Protein AF-A0A7S3RP80-F1 (afdb_monomer_lite)

Sequence (128 aa):
NKRSPVNMLNAQDLLQDGVYQRLDEERVRFFESTRPEKVDIVRNVNDRLWTFEVRDSTKNFTKNDWVRVVAVVTDGSFWQFKGWPFETIVDMFNTVKGIYFEEVGSMAPKHVTEWAVNILPMAPYQLQ

pLDDT: mean 92.25, std 8.59, range [38.22, 97.88]

Structure (mmCIF, N/CA/C/O backbone):
data_AF-A0A7S3RP80-F1
#
_entry.id   AF-A0A7S3RP80-F1
#
loop_
_atom_site.group_PDB
_atom_site.id
_atom_site.type_symbol
_atom_site.label_atom_id
_atom_site.label_alt_id
_atom_site.label_comp_id
_atom_site.label_asym_id
_atom_site.label_entity_id
_atom_site.label_seq_id
_atom_site.pdbx_PDB_ins_code
_atom_site.Cartn_x
_atom_site.Cartn_y
_atom_site.Cartn_z
_atom_site.occupancy
_atom_site.B_iso_or_equiv
_atom_site.auth_seq_id
_atom_site.auth_comp_id
_atom_site.auth_asym_id
_atom_site.auth_atom_id
_atom_site.pdbx_PDB_model_num
ATOM 1 N N . ASN A 1 1 ? 3.435 8.710 -2.931 1.00 83.62 1 ASN A N 1
ATOM 2 C CA . ASN A 1 1 ? 4.888 9.003 -2.903 1.00 83.62 1 ASN A CA 1
ATOM 3 C C . ASN A 1 1 ? 5.516 8.485 -4.195 1.00 83.62 1 ASN A C 1
ATOM 5 O O . ASN A 1 1 ? 5.579 7.277 -4.372 1.00 83.62 1 ASN A O 1
ATOM 9 N N . LYS A 1 2 ? 5.976 9.371 -5.091 1.00 88.31 2 LYS A N 1
ATOM 10 C CA . LYS A 1 2 ? 6.552 8.983 -6.396 1.00 88.31 2 LYS A CA 1
ATOM 11 C C . LYS A 1 2 ? 7.922 8.298 -6.335 1.00 88.31 2 LYS A C 1
ATOM 13 O O . LYS A 1 2 ? 8.362 7.741 -7.329 1.00 88.31 2 LYS A O 1
ATOM 18 N N . ARG A 1 3 ? 8.612 8.390 -5.192 1.00 87.69 3 ARG A N 1
ATOM 19 C CA . ARG A 1 3 ? 9.916 7.750 -4.955 1.00 87.69 3 ARG A CA 1
ATOM 20 C C . ARG A 1 3 ? 9.793 6.395 -4.257 1.00 87.69 3 ARG A C 1
ATOM 22 O O . ARG A 1 3 ? 10.806 5.741 -4.061 1.00 87.69 3 ARG A O 1
ATOM 29 N N . SER A 1 4 ? 8.582 5.992 -3.867 1.00 89.88 4 SER A N 1
ATOM 30 C CA . SER A 1 4 ? 8.348 4.643 -3.351 1.00 89.88 4 SER A CA 1
ATOM 31 C C . SER A 1 4 ? 8.630 3.618 -4.459 1.00 89.88 4 SER A C 1
ATOM 33 O O . SER A 1 4 ? 8.163 3.852 -5.583 1.00 89.88 4 SER A O 1
ATOM 35 N N . PRO A 1 5 ? 9.324 2.497 -4.166 1.00 90.25 5 PRO A N 1
ATOM 36 C CA . PRO A 1 5 ? 9.605 1.441 -5.146 1.00 90.25 5 PRO A CA 1
ATOM 37 C C . PRO A 1 5 ? 8.331 0.918 -5.812 1.00 90.25 5 PRO A C 1
ATOM 39 O O . PRO A 1 5 ? 8.294 0.679 -7.017 1.00 90.25 5 PRO A O 1
ATOM 42 N N . VAL A 1 6 ? 7.258 0.816 -5.024 1.00 93.25 6 VAL A N 1
ATOM 43 C CA . VAL A 1 6 ? 5.918 0.465 -5.493 1.00 93.25 6 VAL A CA 1
ATOM 44 C C . VAL A 1 6 ? 4.993 1.662 -5.326 1.00 93.25 6 VAL A C 1
ATOM 46 O O . VAL A 1 6 ? 4.897 2.244 -4.241 1.00 93.25 6 VAL A O 1
ATOM 49 N N . ASN A 1 7 ? 4.323 2.048 -6.408 1.00 95.06 7 ASN A N 1
ATOM 50 C CA . ASN A 1 7 ? 3.352 3.136 -6.442 1.00 95.06 7 ASN A CA 1
ATOM 51 C C . ASN A 1 7 ? 2.337 2.921 -7.580 1.00 95.06 7 ASN A C 1
ATOM 53 O O . ASN A 1 7 ? 2.373 1.915 -8.280 1.00 95.06 7 ASN A O 1
ATOM 57 N N . MET A 1 8 ? 1.424 3.870 -7.785 1.00 96.56 8 MET A N 1
ATOM 58 C CA . MET A 1 8 ? 0.331 3.726 -8.755 1.00 96.56 8 MET A CA 1
ATOM 59 C C . MET A 1 8 ? 0.773 3.545 -10.218 1.00 96.56 8 MET A C 1
ATOM 61 O O . MET A 1 8 ? -0.042 3.105 -11.019 1.00 96.56 8 MET A O 1
ATOM 65 N N . LEU A 1 9 ? 2.029 3.840 -10.581 1.00 95.75 9 LEU A N 1
ATOM 66 C CA . LEU A 1 9 ? 2.542 3.602 -11.938 1.00 95.75 9 LEU A CA 1
ATOM 67 C C . LEU A 1 9 ? 2.926 2.142 -12.209 1.00 95.75 9 LEU A C 1
ATOM 69 O O . LEU A 1 9 ? 2.973 1.759 -13.369 1.00 95.75 9 LEU A O 1
ATOM 73 N N . ASN A 1 10 ? 3.232 1.348 -11.177 1.00 94.56 10 ASN A N 1
ATOM 74 C CA . ASN A 1 10 ? 3.654 -0.054 -11.328 1.00 94.56 10 ASN A CA 1
ATOM 75 C C . ASN A 1 10 ? 2.874 -1.040 -10.442 1.00 94.56 10 ASN A C 1
ATOM 77 O O . ASN A 1 10 ? 3.123 -2.243 -10.492 1.00 94.56 10 ASN A O 1
ATOM 81 N N . ALA A 1 11 ? 1.928 -0.557 -9.630 1.00 95.50 11 ALA A N 1
ATOM 82 C CA . ALA A 1 11 ? 1.134 -1.399 -8.741 1.00 95.50 11 ALA A CA 1
ATOM 83 C C . ALA A 1 11 ? 0.302 -2.437 -9.502 1.00 95.50 11 ALA A C 1
ATOM 85 O O . ALA A 1 11 ? 0.131 -3.544 -9.001 1.00 95.50 11 ALA A O 1
ATOM 86 N N . GLN A 1 12 ? -0.202 -2.101 -10.694 1.00 95.56 12 GLN A N 1
ATOM 87 C CA . GLN A 1 12 ? -0.964 -3.046 -11.507 1.00 95.56 12 GLN A CA 1
ATOM 88 C C . GLN A 1 12 ? -0.083 -4.216 -11.950 1.00 95.56 12 GLN A C 1
ATOM 90 O O . GLN A 1 12 ? -0.354 -5.340 -11.545 1.00 95.56 12 GLN A O 1
ATOM 95 N N . ASP A 1 13 ? 1.000 -3.942 -12.679 1.00 94.00 13 ASP A N 1
ATOM 96 C CA . ASP A 1 13 ? 1.937 -4.957 -13.183 1.00 94.00 13 ASP A CA 1
ATOM 97 C C . ASP A 1 13 ? 2.460 -5.855 -12.051 1.00 94.00 13 ASP A C 1
ATOM 99 O O . ASP A 1 13 ? 2.504 -7.083 -12.161 1.00 94.00 13 ASP A O 1
ATOM 103 N N . LEU A 1 14 ? 2.789 -5.253 -10.904 1.00 94.25 14 LEU A N 1
ATOM 104 C CA . LEU A 1 14 ? 3.273 -6.002 -9.753 1.00 94.25 14 LEU A CA 1
ATOM 105 C C . LEU A 1 14 ? 2.187 -6.893 -9.143 1.00 94.25 14 LEU A C 1
ATOM 107 O O . LEU A 1 14 ? 2.417 -8.075 -8.894 1.00 94.25 14 LEU A O 1
ATOM 111 N N . LEU A 1 15 ? 1.019 -6.334 -8.832 1.00 94.44 15 LEU A N 1
ATOM 112 C CA . LEU A 1 15 ? 0.017 -7.038 -8.032 1.00 94.44 15 LEU A CA 1
ATOM 113 C C . LEU A 1 15 ? -0.882 -7.948 -8.874 1.00 94.44 15 LEU A C 1
ATOM 115 O O . LEU A 1 15 ? -1.391 -8.939 -8.351 1.00 94.44 15 LEU A O 1
ATOM 119 N N . GLN A 1 16 ? -1.077 -7.649 -10.156 1.00 95.25 16 GLN A N 1
ATOM 120 C CA . GLN A 1 16 ? -1.824 -8.482 -11.095 1.00 95.25 16 GLN A CA 1
ATOM 121 C C . GLN A 1 16 ? -0.926 -9.572 -11.683 1.00 95.25 16 GLN A C 1
ATOM 123 O O . GLN A 1 16 ? -1.244 -10.755 -11.540 1.00 95.25 16 GLN A O 1
ATOM 128 N N . ASP A 1 17 ? 0.202 -9.173 -12.273 1.00 92.25 17 ASP A N 1
ATOM 129 C CA . ASP A 1 17 ? 1.030 -10.050 -13.109 1.00 92.25 17 ASP A CA 1
ATOM 130 C C . ASP A 1 17 ? 2.262 -10.591 -12.375 1.00 92.25 17 ASP A C 1
ATOM 132 O O . ASP A 1 17 ? 2.939 -11.492 -12.866 1.00 92.25 17 ASP A O 1
ATOM 136 N N . GLY A 1 18 ? 2.555 -10.083 -11.173 1.00 90.88 18 GLY A N 1
ATOM 137 C CA . GLY A 1 18 ? 3.757 -10.467 -10.430 1.00 90.88 18 GLY A CA 1
ATOM 138 C C . GLY A 1 18 ? 5.038 -9.886 -11.029 1.00 90.88 18 GLY A C 1
ATOM 139 O O . GLY A 1 18 ? 6.127 -10.366 -10.717 1.00 90.88 18 GLY A O 1
ATOM 140 N N . VAL A 1 19 ? 4.927 -8.872 -11.891 1.00 90.44 19 VAL A N 1
ATOM 141 C CA . VAL A 1 19 ? 6.055 -8.294 -12.619 1.00 90.44 19 VAL A CA 1
ATOM 142 C C . VAL A 1 19 ? 6.457 -6.979 -11.970 1.00 90.44 19 VAL A C 1
ATOM 144 O O . VAL A 1 19 ? 5.745 -5.981 -12.040 1.00 90.44 19 VAL A O 1
ATOM 147 N N . TYR A 1 20 ? 7.640 -6.958 -11.359 1.00 90.06 20 TYR A N 1
ATOM 148 C CA . TYR A 1 20 ? 8.232 -5.715 -10.884 1.00 90.06 20 TYR A CA 1
ATOM 149 C C . TYR A 1 20 ? 9.148 -5.097 -11.934 1.00 90.06 20 TYR A C 1
ATOM 151 O O . TYR A 1 20 ? 10.156 -5.691 -12.332 1.00 90.06 20 TYR A O 1
ATOM 159 N N . GLN A 1 21 ? 8.840 -3.856 -12.303 1.00 86.06 21 GLN A N 1
ATOM 160 C CA . GLN A 1 21 ? 9.733 -2.996 -13.064 1.00 86.06 21 GLN A CA 1
ATOM 161 C C . GLN A 1 21 ? 10.036 -1.737 -12.263 1.00 86.06 21 GLN A C 1
ATOM 163 O O . GLN A 1 21 ? 9.137 -1.034 -11.784 1.00 86.06 21 GLN A O 1
ATOM 168 N N . ARG A 1 22 ? 11.331 -1.444 -12.133 1.00 86.31 22 ARG A N 1
ATOM 169 C CA . ARG A 1 22 ? 11.777 -0.177 -11.568 1.00 86.31 22 ARG A CA 1
ATOM 170 C C . ARG A 1 22 ? 11.386 0.945 -12.525 1.00 86.31 22 ARG A C 1
ATOM 172 O O . ARG A 1 22 ? 11.646 0.860 -13.722 1.00 86.31 22 ARG A O 1
ATOM 179 N N . LEU A 1 23 ? 10.780 1.992 -11.981 1.00 88.88 23 LEU A N 1
ATOM 180 C CA . LEU A 1 23 ? 10.409 3.166 -12.759 1.00 88.88 23 LEU A CA 1
ATOM 181 C C . LEU A 1 23 ? 11.666 3.956 -13.130 1.00 88.88 23 LEU A C 1
ATOM 183 O O . LEU A 1 23 ? 12.488 4.265 -12.266 1.00 88.88 23 LEU A O 1
ATOM 187 N N . ASP A 1 24 ? 11.801 4.284 -14.410 1.00 90.56 24 ASP A N 1
ATOM 188 C CA . ASP A 1 24 ? 12.813 5.218 -14.892 1.00 90.56 24 ASP A CA 1
ATOM 189 C C . ASP A 1 24 ? 12.508 6.667 -14.458 1.00 90.56 24 ASP A C 1
ATOM 191 O O . ASP A 1 24 ? 11.420 7.004 -13.973 1.00 90.56 24 ASP A O 1
ATOM 195 N N . GLU A 1 25 ? 13.498 7.548 -14.612 1.00 91.50 25 GLU A N 1
ATOM 196 C CA . GLU A 1 25 ? 13.392 8.948 -14.190 1.00 91.50 25 GLU A CA 1
ATOM 197 C C . GLU A 1 25 ? 12.298 9.724 -14.935 1.00 91.50 25 GLU A C 1
ATOM 199 O O . GLU A 1 25 ? 11.726 10.667 -14.380 1.00 91.50 25 GLU A O 1
ATOM 204 N N . GLU A 1 26 ? 11.996 9.348 -16.179 1.00 92.94 26 GLU A N 1
ATOM 205 C CA . GLU A 1 26 ? 10.978 10.006 -16.994 1.00 92.94 26 GLU A CA 1
ATOM 206 C C . GLU A 1 26 ? 9.577 9.701 -16.459 1.00 92.94 26 GLU A C 1
ATOM 208 O O . GLU A 1 26 ? 8.807 10.622 -16.172 1.00 92.94 26 GLU A O 1
ATOM 213 N N . ARG A 1 27 ? 9.270 8.428 -16.200 1.00 90.31 27 ARG A N 1
ATOM 214 C CA . ARG A 1 27 ? 8.004 8.011 -15.582 1.00 90.31 27 ARG A CA 1
ATOM 215 C C . ARG A 1 27 ? 7.806 8.650 -14.211 1.00 90.31 27 ARG A C 1
ATOM 217 O O . ARG A 1 27 ? 6.732 9.176 -13.920 1.00 90.31 27 ARG A O 1
ATOM 224 N N . VAL A 1 28 ? 8.852 8.696 -13.382 1.00 92.81 28 VAL A N 1
ATOM 225 C CA . VAL A 1 28 ? 8.790 9.365 -12.069 1.00 92.81 28 VAL A CA 1
ATOM 226 C C . VAL A 1 28 ? 8.559 10.876 -12.212 1.00 92.81 28 VAL A C 1
ATOM 228 O O . VAL A 1 28 ? 7.852 11.476 -11.393 1.00 92.81 28 VAL A O 1
ATOM 231 N N . ARG A 1 29 ? 9.123 11.523 -13.242 1.00 94.38 29 ARG A N 1
ATOM 232 C CA . ARG A 1 29 ? 8.918 12.957 -13.515 1.00 94.38 29 ARG A CA 1
ATOM 233 C C . ARG A 1 29 ? 7.449 13.274 -13.787 1.00 94.38 29 ARG A C 1
ATOM 235 O O . ARG A 1 29 ? 6.948 14.254 -13.239 1.00 94.38 29 ARG A O 1
ATOM 242 N N . PHE A 1 30 ? 6.769 12.430 -14.558 1.00 93.75 30 PHE A N 1
ATOM 243 C CA . PHE A 1 30 ? 5.362 12.601 -14.934 1.00 93.75 30 PHE A CA 1
ATOM 244 C C . PHE A 1 30 ? 4.369 11.906 -13.990 1.00 93.75 30 PHE A C 1
ATOM 246 O O . PHE A 1 30 ? 3.188 11.798 -14.319 1.00 93.75 30 PHE A O 1
ATOM 253 N N . PHE A 1 31 ? 4.810 11.465 -12.807 1.00 94.62 31 PHE A N 1
ATOM 254 C CA . PHE A 1 31 ? 3.984 10.712 -11.857 1.00 94.62 31 PHE A CA 1
ATOM 255 C C . PHE A 1 31 ? 2.625 11.364 -11.571 1.00 94.62 31 PHE A C 1
ATOM 257 O O . PHE A 1 31 ? 1.601 10.710 -11.712 1.00 94.62 31 PHE A O 1
ATOM 264 N N . GLU A 1 32 ? 2.578 12.655 -11.227 1.00 94.12 32 GLU A N 1
ATOM 265 C CA . GLU A 1 32 ? 1.307 13.303 -10.857 1.00 94.12 32 GLU A CA 1
ATOM 266 C C . GLU A 1 32 ? 0.313 13.418 -12.018 1.00 94.12 32 GLU A C 1
ATOM 268 O O . GLU A 1 32 ? -0.891 13.435 -11.781 1.00 94.12 32 GLU A O 1
ATOM 273 N N . SER A 1 33 ? 0.798 13.490 -13.261 1.00 94.69 33 SER A N 1
ATOM 274 C CA . SER A 1 33 ? -0.051 13.614 -14.451 1.00 94.69 33 SER A CA 1
ATOM 275 C C . SER A 1 33 ? -0.432 12.273 -15.075 1.00 94.69 33 SER A C 1
ATOM 277 O O . SER A 1 33 ? -1.376 12.225 -15.855 1.00 94.69 33 SER A O 1
ATOM 279 N N . THR A 1 34 ? 0.314 11.204 -14.785 1.00 93.56 34 THR A N 1
ATOM 280 C CA . THR A 1 34 ? 0.145 9.893 -15.441 1.00 93.56 34 THR A CA 1
ATOM 281 C C . THR A 1 34 ? -0.330 8.797 -14.502 1.00 93.56 34 THR A C 1
ATOM 283 O O . THR A 1 34 ? -0.838 7.783 -14.977 1.00 93.56 34 THR A O 1
ATOM 286 N N . ARG A 1 35 ? -0.201 8.974 -13.181 1.00 95.00 35 ARG A N 1
ATOM 287 C CA . ARG A 1 35 ? -0.655 7.956 -12.240 1.00 95.00 35 ARG A CA 1
ATOM 288 C C . ARG A 1 35 ? -2.180 7.798 -12.299 1.00 95.00 35 ARG A C 1
ATOM 290 O O . ARG A 1 35 ? -2.900 8.801 -12.272 1.00 95.00 35 ARG A O 1
ATOM 297 N N . PRO A 1 36 ? -2.692 6.563 -12.295 1.00 95.12 36 PRO A N 1
ATOM 298 C CA . PRO A 1 36 ? -4.106 6.337 -12.056 1.00 95.12 36 PRO A CA 1
ATOM 299 C C . PRO A 1 36 ? -4.469 6.735 -10.617 1.00 95.12 36 PRO A C 1
ATOM 301 O O . PRO A 1 36 ? -3.688 6.542 -9.686 1.00 95.12 36 PRO A O 1
ATOM 304 N N . GLU A 1 37 ? -5.671 7.277 -10.416 1.00 93.12 37 GLU A N 1
ATOM 305 C CA . GLU A 1 37 ? -6.225 7.510 -9.069 1.00 93.12 37 GLU A CA 1
ATOM 306 C C . GLU A 1 37 ? -6.580 6.187 -8.373 1.00 93.12 37 GLU A C 1
ATOM 308 O O . GLU A 1 37 ? -6.528 6.064 -7.148 1.00 93.12 37 GLU A O 1
ATOM 313 N N . LYS A 1 38 ? -6.940 5.187 -9.180 1.00 95.62 38 LYS A N 1
ATOM 314 C CA . LYS A 1 38 ? -7.412 3.882 -8.748 1.00 95.62 38 LYS A CA 1
ATOM 315 C C . LYS A 1 38 ? -6.956 2.818 -9.746 1.00 95.62 38 LYS A C 1
ATOM 317 O O . LYS A 1 38 ? -7.087 3.018 -10.951 1.00 95.62 38 LYS A O 1
ATOM 322 N N . VAL A 1 39 ? -6.485 1.684 -9.239 1.00 97.00 39 VAL A N 1
ATOM 323 C CA . VAL A 1 39 ? -6.211 0.468 -10.019 1.00 97.00 39 VAL A CA 1
ATOM 324 C C . VAL A 1 39 ? -7.066 -0.663 -9.458 1.00 97.00 39 VAL A C 1
ATOM 326 O O . VAL A 1 39 ? -7.104 -0.848 -8.246 1.00 97.00 39 VAL A O 1
ATOM 329 N N . ASP A 1 40 ? -7.734 -1.420 -10.324 1.00 97.69 40 ASP A N 1
ATOM 330 C CA . ASP A 1 40 ? -8.406 -2.665 -9.948 1.00 97.69 40 ASP A CA 1
ATOM 331 C C . ASP A 1 40 ? -7.544 -3.856 -10.381 1.00 97.69 40 ASP A C 1
ATOM 333 O O . ASP A 1 40 ? -7.120 -3.930 -11.534 1.00 97.69 40 ASP A O 1
ATOM 337 N N . ILE A 1 41 ? -7.303 -4.792 -9.463 1.00 97.44 41 ILE A N 1
ATOM 338 C CA . ILE A 1 41 ? -6.626 -6.066 -9.740 1.00 97.44 41 ILE A CA 1
ATOM 339 C C . ILE A 1 41 ? -7.559 -7.228 -9.410 1.00 97.44 41 ILE A C 1
ATOM 341 O O . ILE A 1 41 ? -8.332 -7.161 -8.456 1.00 97.44 41 ILE A O 1
ATOM 345 N N . VAL A 1 42 ? -7.470 -8.318 -10.162 1.00 97.56 42 VAL A N 1
ATOM 346 C CA . VAL A 1 42 ? -8.253 -9.537 -9.957 1.00 97.56 42 VAL A CA 1
ATOM 347 C C . VAL A 1 42 ? -7.323 -10.681 -9.582 1.00 97.56 42 VAL A C 1
ATOM 349 O O . VAL A 1 42 ? -6.415 -11.040 -10.332 1.00 97.56 42 VAL A O 1
ATOM 352 N N . ARG A 1 43 ? -7.559 -11.292 -8.419 1.00 95.69 43 ARG A N 1
ATOM 353 C CA . ARG A 1 43 ? -6.770 -12.427 -7.924 1.00 95.69 43 ARG A CA 1
ATOM 354 C C . ARG A 1 43 ? -7.675 -13.584 -7.539 1.00 95.69 43 ARG A C 1
ATOM 356 O O . ARG A 1 43 ? -8.733 -13.385 -6.946 1.00 95.69 43 ARG A O 1
ATOM 363 N N . ASN A 1 44 ? -7.231 -14.799 -7.850 1.00 95.31 44 ASN A N 1
ATOM 364 C CA . ASN A 1 44 ? -7.822 -16.005 -7.288 1.00 95.31 44 ASN A CA 1
ATOM 365 C C . ASN A 1 44 ? -7.294 -16.194 -5.857 1.00 95.31 44 ASN A C 1
ATOM 367 O O . ASN A 1 44 ? -6.083 -16.283 -5.650 1.00 95.31 44 ASN A O 1
ATOM 371 N N . VAL A 1 45 ? -8.203 -16.221 -4.885 1.00 93.56 45 VAL A N 1
ATOM 372 C CA . VAL A 1 45 ? -7.923 -16.499 -3.476 1.00 93.56 45 VAL A CA 1
ATOM 373 C C . VAL A 1 45 ? -8.907 -17.567 -3.013 1.00 93.56 45 VAL A C 1
ATOM 375 O O . VAL A 1 45 ? -10.113 -17.316 -2.983 1.00 93.56 45 VAL A O 1
ATOM 378 N N . ASN A 1 46 ? -8.389 -18.739 -2.636 1.00 94.44 46 ASN A N 1
ATOM 379 C CA . ASN A 1 46 ? -9.179 -19.900 -2.207 1.00 94.44 46 ASN A CA 1
ATOM 380 C C . ASN A 1 46 ? -10.281 -20.269 -3.219 1.00 94.44 46 ASN A C 1
ATOM 382 O O . ASN A 1 46 ? -11.459 -20.320 -2.871 1.00 94.44 46 ASN A O 1
ATOM 386 N N . ASP A 1 47 ? -9.888 -20.445 -4.483 1.00 94.94 47 ASP A N 1
ATOM 387 C CA . ASP A 1 47 ? -10.760 -20.813 -5.609 1.00 94.94 47 ASP A CA 1
ATOM 388 C C . ASP A 1 47 ? -11.890 -19.816 -5.911 1.00 94.94 47 ASP A C 1
ATOM 390 O O . ASP A 1 47 ? -12.858 -20.126 -6.608 1.00 94.94 47 ASP A O 1
ATOM 394 N N . ARG A 1 48 ? -11.756 -18.576 -5.430 1.00 97.06 48 ARG A N 1
ATOM 395 C CA . ARG A 1 48 ? -12.675 -17.475 -5.714 1.00 97.06 48 ARG A CA 1
ATOM 396 C C . ARG A 1 48 ? -11.923 -16.293 -6.305 1.00 97.06 48 ARG A C 1
ATOM 398 O O . ARG A 1 48 ? -10.897 -15.869 -5.781 1.00 97.06 48 ARG A O 1
ATOM 405 N N . LEU A 1 49 ? -12.471 -15.720 -7.374 1.00 97.25 49 LEU A N 1
ATOM 406 C CA . LEU A 1 49 ? -11.979 -14.460 -7.924 1.00 97.25 49 LEU A CA 1
ATOM 407 C C . LEU A 1 49 ? -12.419 -13.293 -7.037 1.00 97.25 49 LEU A C 1
ATOM 409 O O . LEU A 1 49 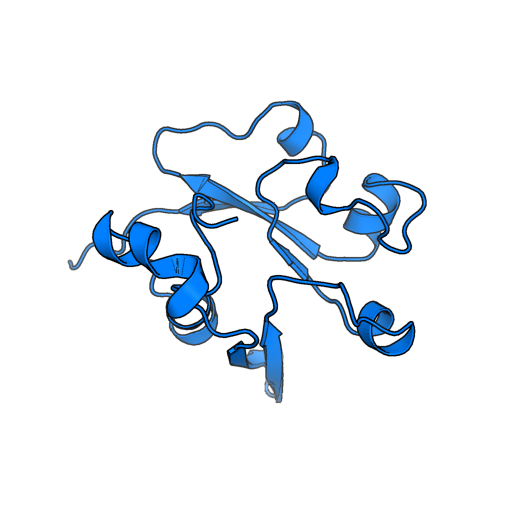? -13.608 -13.116 -6.760 1.00 97.25 49 LEU A O 1
ATOM 413 N N . TRP A 1 50 ? -11.443 -12.498 -6.617 1.00 96.88 50 TRP A N 1
ATOM 414 C CA . TRP A 1 50 ? -11.628 -11.266 -5.866 1.00 96.88 50 TRP A CA 1
ATOM 415 C C . TRP A 1 50 ? -11.052 -10.099 -6.650 1.00 96.88 50 TRP A C 1
ATOM 417 O O . TRP A 1 50 ? -9.935 -10.190 -7.159 1.00 96.88 50 TRP A O 1
ATOM 427 N N . THR A 1 51 ? -11.800 -9.000 -6.696 1.00 97.62 51 THR A N 1
ATOM 428 C CA . THR A 1 51 ? -11.299 -7.719 -7.191 1.00 97.62 51 THR A CA 1
ATOM 429 C C . THR A 1 51 ? -10.825 -6.888 -6.009 1.00 97.62 51 THR A C 1
ATOM 431 O O . THR A 1 51 ? -11.603 -6.619 -5.091 1.00 97.62 51 THR A O 1
ATOM 434 N N . PHE A 1 52 ? -9.562 -6.480 -6.034 1.00 97.50 52 PHE A N 1
ATOM 435 C CA . PHE A 1 52 ? -8.977 -5.572 -5.059 1.00 97.50 52 PHE A CA 1
ATOM 436 C C . PHE A 1 52 ? -8.778 -4.204 -5.694 1.00 97.50 52 PHE A C 1
ATOM 438 O O . PHE A 1 52 ? -8.237 -4.084 -6.791 1.00 97.50 52 PHE A O 1
ATOM 445 N N . GLU A 1 53 ? -9.200 -3.180 -4.966 1.00 97.62 53 GLU A N 1
ATOM 446 C CA . GLU A 1 53 ? -9.031 -1.788 -5.347 1.00 97.62 53 GLU A CA 1
ATOM 447 C C . GLU A 1 53 ? -7.772 -1.231 -4.676 1.00 97.62 53 GLU A C 1
ATOM 449 O O . GLU A 1 53 ? -7.635 -1.275 -3.452 1.00 97.62 53 GLU A O 1
ATOM 454 N N . VAL A 1 54 ? -6.857 -0.693 -5.476 1.00 97.50 54 VAL A N 1
ATOM 455 C CA . VAL A 1 54 ? -5.605 -0.080 -5.030 1.00 97.50 54 VAL A CA 1
ATOM 456 C C . VAL A 1 54 ? -5.706 1.430 -5.211 1.00 97.50 54 VAL A C 1
ATOM 458 O O . VAL A 1 54 ? -6.078 1.915 -6.282 1.00 97.50 54 VAL A O 1
ATOM 461 N N . ARG A 1 55 ? -5.365 2.178 -4.159 1.00 96.62 55 ARG A N 1
ATOM 462 C CA . ARG A 1 55 ? -5.335 3.647 -4.132 1.00 96.62 55 ARG A CA 1
ATOM 463 C C . ARG A 1 55 ? -4.101 4.138 -3.389 1.00 96.62 55 ARG A C 1
ATOM 465 O O . ARG A 1 55 ? -3.624 3.469 -2.476 1.00 96.62 55 ARG A O 1
ATOM 472 N N . ASP A 1 56 ? -3.641 5.341 -3.719 1.00 95.19 56 ASP A N 1
ATOM 473 C CA . ASP A 1 56 ? -2.550 6.026 -3.014 1.00 95.19 56 ASP A CA 1
ATOM 474 C C . ASP A 1 56 ? -3.015 7.175 -2.104 1.00 95.19 56 ASP A C 1
ATOM 476 O O . ASP A 1 56 ? -2.192 7.816 -1.446 1.00 95.19 56 ASP A O 1
ATOM 480 N N . SER A 1 57 ? -4.327 7.424 -2.035 1.00 93.75 57 SER A N 1
ATOM 481 C CA . SER A 1 57 ? -4.926 8.454 -1.188 1.00 93.75 57 SER A CA 1
ATOM 482 C C . SER A 1 57 ? -6.172 7.957 -0.462 1.00 93.75 57 SER A C 1
ATOM 484 O O . SER A 1 57 ? -7.056 7.337 -1.053 1.00 93.75 57 SER A O 1
ATOM 486 N N . THR A 1 58 ? -6.271 8.312 0.820 1.00 94.88 58 THR A N 1
ATOM 487 C CA . THR A 1 58 ? -7.413 8.009 1.696 1.00 94.88 58 THR A CA 1
ATOM 488 C C . THR A 1 58 ? -8.318 9.223 1.935 1.00 94.88 58 THR A C 1
ATOM 490 O O . THR A 1 58 ? -9.239 9.160 2.745 1.00 94.88 58 THR A O 1
ATOM 493 N N . LYS A 1 59 ? -8.098 10.337 1.215 1.00 92.38 59 LYS A N 1
ATOM 494 C CA . LYS A 1 59 ? -8.771 11.635 1.437 1.00 92.38 59 LYS A CA 1
ATOM 495 C C . LYS A 1 59 ? -10.304 11.553 1.467 1.00 92.38 59 LYS A C 1
ATOM 497 O O . LYS A 1 59 ? -10.932 12.314 2.194 1.00 92.38 59 LYS A O 1
ATOM 502 N N . ASN A 1 60 ? -10.887 10.638 0.693 1.00 92.81 60 ASN A N 1
ATOM 503 C CA . ASN A 1 60 ? -12.337 10.479 0.549 1.00 92.81 60 ASN A CA 1
ATOM 504 C C . ASN A 1 60 ? -12.867 9.182 1.185 1.00 92.81 60 ASN A C 1
ATOM 506 O O . ASN A 1 60 ? -13.977 8.764 0.868 1.00 92.81 60 ASN A O 1
ATOM 510 N N . PHE A 1 61 ? -12.082 8.513 2.037 1.00 96.19 61 PHE A N 1
ATOM 511 C CA . PHE A 1 61 ? -12.509 7.252 2.640 1.00 96.19 61 PHE A CA 1
ATOM 512 C C . PHE A 1 61 ? -13.596 7.490 3.683 1.00 96.19 61 PHE A C 1
ATOM 514 O O . PHE A 1 61 ? -13.421 8.237 4.647 1.00 96.19 61 PHE A O 1
ATOM 521 N N . THR A 1 62 ? -14.710 6.789 3.516 1.00 96.56 62 THR A N 1
ATOM 522 C CA . THR A 1 62 ? -15.749 6.657 4.533 1.00 96.56 62 THR A CA 1
ATOM 523 C C . THR A 1 62 ? -15.377 5.566 5.539 1.00 96.56 62 THR A C 1
ATOM 525 O O . THR A 1 62 ? -14.461 4.772 5.320 1.00 96.56 62 THR A O 1
ATOM 528 N N . LYS A 1 63 ? -16.135 5.455 6.639 1.00 95.56 63 LYS A N 1
ATOM 529 C CA . LYS A 1 63 ? -15.987 4.328 7.579 1.00 95.56 63 LYS A CA 1
ATOM 530 C C . LYS A 1 63 ? -16.107 2.966 6.881 1.00 95.56 63 LYS A C 1
ATOM 532 O O . LYS A 1 63 ? -15.356 2.055 7.209 1.00 95.56 63 LYS A O 1
ATOM 537 N N . ASN A 1 64 ? -17.005 2.841 5.904 1.00 96.19 64 ASN A N 1
ATOM 538 C CA . ASN A 1 64 ? -17.202 1.592 5.165 1.00 96.19 64 ASN A CA 1
ATOM 539 C C . ASN A 1 64 ? -16.019 1.264 4.249 1.00 96.19 64 ASN A C 1
ATOM 541 O O . ASN A 1 64 ? -15.748 0.092 4.009 1.00 96.19 64 ASN A O 1
ATOM 545 N N . ASP A 1 65 ? -15.307 2.272 3.746 1.00 96.62 65 ASP A N 1
ATOM 546 C CA . ASP A 1 65 ? -14.094 2.045 2.959 1.00 96.62 65 ASP A CA 1
ATOM 547 C C . ASP A 1 65 ? -12.977 1.503 3.842 1.00 96.62 65 ASP A C 1
ATOM 549 O O . ASP A 1 65 ? -12.362 0.500 3.493 1.00 96.62 65 ASP A O 1
ATOM 553 N N . TRP A 1 66 ? -12.798 2.083 5.032 1.00 96.75 66 TRP A N 1
ATOM 554 C CA . TRP A 1 66 ? -11.811 1.620 6.007 1.00 96.75 66 TRP A CA 1
ATOM 555 C C . TRP A 1 66 ? -12.023 0.171 6.455 1.00 96.75 66 TRP A C 1
ATOM 557 O O . TRP A 1 66 ? -11.052 -0.572 6.553 1.00 96.75 66 TRP A O 1
ATOM 567 N N . VAL A 1 67 ? -13.274 -0.263 6.645 1.00 96.25 67 VAL A N 1
ATOM 568 C CA . VAL A 1 67 ? -13.601 -1.664 6.992 1.00 96.25 67 VAL A CA 1
ATOM 569 C C . VAL A 1 67 ? -13.182 -2.654 5.894 1.00 96.25 67 VAL A C 1
ATOM 571 O O . VAL A 1 67 ? -12.957 -3.827 6.178 1.00 96.25 67 VAL A O 1
ATOM 574 N N . ARG A 1 68 ? -13.062 -2.204 4.639 1.00 96.69 68 ARG A N 1
ATOM 575 C CA . ARG A 1 68 ? -12.667 -3.045 3.497 1.00 96.69 68 ARG A CA 1
ATOM 576 C C . ARG A 1 68 ? -11.162 -3.033 3.223 1.00 96.69 68 ARG A C 1
ATOM 578 O O . ARG A 1 68 ? -10.718 -3.734 2.315 1.00 96.69 68 ARG A O 1
ATOM 585 N N . VAL A 1 69 ? -10.374 -2.247 3.959 1.00 97.50 69 VAL A N 1
ATOM 586 C CA . VAL A 1 69 ? -8.921 -2.190 3.765 1.00 97.50 69 VAL A CA 1
ATOM 587 C C . VAL A 1 69 ? -8.289 -3.464 4.312 1.00 97.50 69 VAL A C 1
ATOM 589 O O . VAL A 1 69 ? -8.345 -3.737 5.506 1.00 97.50 69 VAL A O 1
ATOM 592 N N . VAL A 1 70 ? -7.655 -4.233 3.429 1.00 96.81 70 VAL A N 1
ATOM 593 C CA . VAL A 1 70 ? -7.027 -5.519 3.783 1.00 96.81 70 VAL A CA 1
ATOM 594 C C . VAL A 1 70 ? -5.505 -5.447 3.874 1.00 96.81 70 VAL A C 1
ATOM 596 O O . VAL A 1 70 ? -4.895 -6.248 4.580 1.00 96.81 70 VAL A O 1
ATOM 599 N N . ALA A 1 71 ? -4.882 -4.486 3.189 1.00 97.44 71 ALA A N 1
ATOM 600 C CA . ALA A 1 71 ? -3.438 -4.315 3.182 1.00 97.44 71 ALA A CA 1
ATOM 601 C C . ALA A 1 71 ? -3.029 -2.848 3.007 1.00 97.44 71 ALA A C 1
ATOM 603 O O . ALA A 1 71 ? -3.748 -2.059 2.394 1.00 97.44 71 ALA A O 1
ATOM 604 N N . VAL A 1 72 ? -1.846 -2.509 3.516 1.00 97.25 72 VAL A N 1
ATOM 605 C CA . VAL A 1 72 ? -1.191 -1.207 3.360 1.00 97.25 72 VAL A CA 1
ATOM 606 C C . VAL A 1 72 ? 0.244 -1.441 2.914 1.00 97.25 72 VAL A C 1
ATOM 608 O O . VAL A 1 72 ? 1.029 -2.066 3.627 1.00 97.25 72 VAL A O 1
ATOM 611 N N . VAL A 1 73 ? 0.596 -0.890 1.753 1.00 96.62 73 VAL A N 1
ATOM 612 C CA . VAL A 1 73 ? 1.992 -0.762 1.327 1.00 96.62 73 VAL A CA 1
ATOM 613 C C . VAL A 1 73 ? 2.551 0.527 1.926 1.00 96.62 73 VAL A C 1
ATOM 615 O O . VAL A 1 73 ? 2.027 1.614 1.667 1.00 96.62 73 VAL A O 1
ATOM 618 N N . THR A 1 74 ? 3.58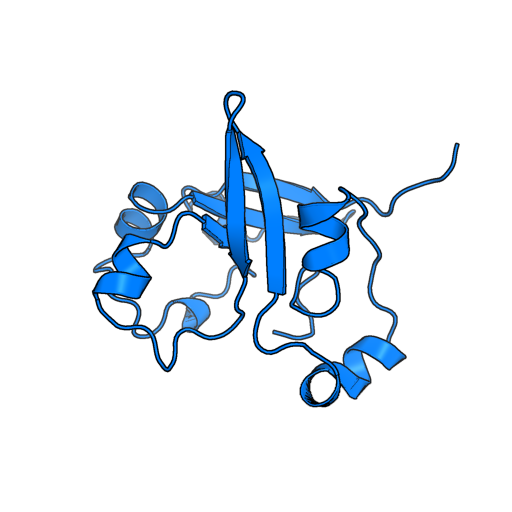9 0.415 2.750 1.00 95.81 74 THR A N 1
ATOM 619 C CA . THR A 1 74 ? 4.222 1.556 3.419 1.00 95.81 74 THR A CA 1
ATOM 620 C C . THR A 1 74 ? 5.618 1.836 2.882 1.00 95.81 74 THR A C 1
ATOM 622 O O . THR A 1 74 ? 6.365 0.920 2.551 1.00 95.81 74 THR A O 1
ATOM 625 N N . ASP A 1 75 ? 5.974 3.120 2.825 1.00 92.75 75 ASP A N 1
ATOM 626 C CA . ASP A 1 75 ? 7.343 3.578 2.562 1.00 92.75 75 ASP A CA 1
ATOM 627 C C . ASP A 1 75 ? 8.160 3.773 3.855 1.00 92.75 75 ASP A C 1
ATOM 629 O O . ASP A 1 75 ? 9.300 4.234 3.814 1.00 92.75 75 ASP A O 1
ATOM 633 N N . GLY A 1 76 ? 7.586 3.419 5.011 1.00 93.31 76 GLY A N 1
ATOM 634 C CA . GLY A 1 76 ? 8.203 3.571 6.324 1.00 93.31 76 GLY A CA 1
ATOM 635 C C . GLY A 1 76 ? 7.972 4.935 6.977 1.00 93.31 76 GLY A C 1
ATOM 636 O O . GLY A 1 76 ? 8.459 5.167 8.083 1.00 93.31 76 GLY A O 1
ATOM 637 N N . SER A 1 77 ? 7.247 5.858 6.346 1.00 93.38 77 SER A N 1
ATOM 638 C CA . SER A 1 77 ? 7.058 7.201 6.894 1.00 93.38 77 SER A CA 1
ATOM 639 C C . SER A 1 77 ? 5.844 7.293 7.818 1.00 93.38 77 SER A C 1
ATOM 641 O O . SER A 1 77 ? 4.714 7.088 7.389 1.00 93.38 77 SER A O 1
ATOM 643 N N . PHE A 1 78 ? 6.035 7.745 9.062 1.00 93.44 78 PHE A N 1
ATOM 644 C CA . PHE A 1 78 ? 4.931 7.962 10.017 1.00 93.44 78 PHE A CA 1
ATOM 645 C C . PHE A 1 78 ? 3.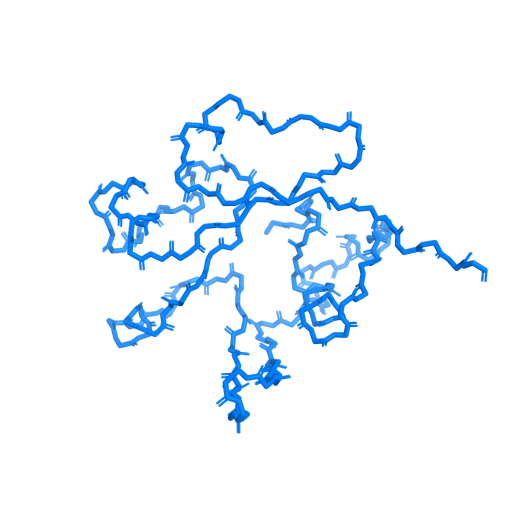826 8.889 9.484 1.00 93.44 78 PHE A C 1
ATOM 647 O O . PHE A 1 78 ? 2.648 8.688 9.772 1.00 93.44 78 PHE A O 1
ATOM 654 N N . TRP A 1 79 ? 4.190 9.905 8.692 1.00 92.88 79 TRP A N 1
ATOM 655 C CA . TRP A 1 79 ? 3.223 10.863 8.149 1.00 92.88 79 TRP A CA 1
ATOM 656 C C . TRP A 1 79 ? 2.216 10.214 7.188 1.00 92.88 79 TRP A C 1
ATOM 658 O O . TRP A 1 79 ? 1.123 10.759 7.035 1.00 92.88 79 TRP A O 1
ATOM 668 N N . GLN A 1 80 ? 2.549 9.062 6.585 1.00 94.19 80 GLN A N 1
ATOM 669 C CA . GLN A 1 80 ? 1.662 8.316 5.687 1.00 94.19 80 GLN A CA 1
ATOM 670 C C . GLN A 1 80 ? 0.319 8.002 6.359 1.00 94.19 80 GLN A C 1
ATOM 672 O O . GLN A 1 80 ? -0.724 8.070 5.712 1.00 94.19 80 GLN A O 1
ATOM 677 N N . PHE A 1 81 ? 0.352 7.710 7.662 1.00 94.88 81 PHE A N 1
ATOM 678 C CA . PHE A 1 81 ? -0.800 7.266 8.451 1.00 94.88 81 PHE A CA 1
ATOM 679 C C . PHE A 1 81 ? -1.557 8.416 9.125 1.00 94.88 81 PHE A C 1
ATOM 681 O O . PHE A 1 81 ? -2.482 8.201 9.909 1.00 94.88 81 PHE A O 1
ATOM 688 N N . LYS A 1 82 ? -1.166 9.668 8.858 1.00 93.50 82 LYS A N 1
ATOM 689 C CA . LYS A 1 82 ? -1.777 10.835 9.496 1.00 93.50 82 LYS A CA 1
ATOM 690 C C . LYS A 1 82 ? -3.264 10.928 9.140 1.00 93.50 82 LYS A C 1
ATOM 692 O O . LYS A 1 82 ? -3.627 11.037 7.972 1.00 93.50 82 LYS A O 1
ATOM 697 N N . GLY A 1 83 ? -4.111 10.967 10.169 1.00 93.69 83 GLY A N 1
ATOM 698 C CA . GLY A 1 83 ? -5.565 11.091 10.025 1.00 93.69 83 GLY A CA 1
ATOM 699 C C . GLY A 1 83 ? -6.283 9.781 9.694 1.00 93.69 83 GLY A C 1
ATOM 700 O O . GLY A 1 83 ? -7.472 9.813 9.384 1.00 93.69 83 GLY A O 1
ATOM 701 N N . TRP A 1 84 ? -5.588 8.642 9.740 1.00 96.81 84 TRP A N 1
ATOM 702 C CA . TRP A 1 84 ? -6.211 7.329 9.585 1.00 96.81 84 TRP A CA 1
ATOM 703 C C . TRP A 1 84 ? -6.926 6.929 10.887 1.00 96.81 84 TRP A C 1
ATOM 705 O O . TRP A 1 84 ? -6.521 7.376 11.961 1.00 96.81 84 TRP A O 1
ATOM 715 N N . PRO A 1 85 ? -7.994 6.114 10.829 1.00 96.62 85 PRO A N 1
ATOM 716 C CA . PRO A 1 85 ? -8.855 5.824 11.977 1.00 96.62 85 PRO A CA 1
ATOM 717 C C . PRO A 1 85 ? -8.274 4.729 12.890 1.00 96.62 85 PRO A C 1
ATOM 719 O O . PRO A 1 85 ? -8.979 3.794 13.261 1.00 96.62 85 PRO A O 1
ATOM 722 N N . PHE A 1 86 ? -6.993 4.839 13.242 1.00 96.12 86 PHE A N 1
ATOM 723 C CA . PHE A 1 86 ? -6.295 3.927 14.147 1.00 96.12 86 PHE A CA 1
ATOM 724 C C . PHE A 1 86 ? -5.645 4.726 15.274 1.00 96.12 86 PHE A C 1
ATOM 726 O O . PHE A 1 86 ? -5.088 5.796 15.032 1.00 96.12 86 PHE A O 1
ATOM 733 N N . GLU A 1 87 ? -5.725 4.212 16.501 1.00 95.25 87 GLU A N 1
ATOM 734 C CA . GLU A 1 87 ? -5.138 4.865 17.675 1.00 95.25 87 GLU A CA 1
ATOM 735 C C . GLU A 1 87 ? -3.607 4.844 17.605 1.00 95.25 87 GLU A C 1
ATOM 737 O O . GLU A 1 87 ? -2.955 5.872 17.796 1.00 95.25 87 GLU A O 1
ATOM 742 N N . THR A 1 88 ? -3.036 3.694 17.242 1.00 94.88 88 THR A N 1
ATOM 743 C CA . THR A 1 88 ? -1.595 3.532 17.042 1.00 94.88 88 THR A CA 1
ATOM 744 C C . THR A 1 88 ? -1.264 2.785 15.746 1.00 94.88 88 THR A C 1
ATOM 746 O O . THR A 1 88 ? -2.094 2.090 15.156 1.00 94.88 88 THR A O 1
ATOM 749 N N . ILE A 1 89 ? -0.004 2.889 15.305 1.00 94.25 89 ILE A N 1
ATOM 750 C CA . ILE A 1 89 ? 0.529 2.090 14.184 1.00 94.25 89 ILE A CA 1
ATOM 751 C C . ILE A 1 89 ? 0.485 0.588 14.502 1.00 94.25 89 ILE A C 1
ATOM 753 O O . ILE A 1 89 ? 0.294 -0.226 13.600 1.00 94.25 89 ILE A O 1
ATOM 757 N N . VAL A 1 90 ? 0.633 0.223 15.779 1.00 93.81 90 VAL A N 1
ATOM 758 C CA . VAL A 1 90 ? 0.538 -1.168 16.235 1.00 93.81 90 VAL A CA 1
ATOM 759 C C . VAL A 1 90 ? -0.882 -1.691 16.015 1.00 93.81 90 VAL A C 1
ATOM 761 O O . VAL A 1 90 ? -1.048 -2.738 15.395 1.00 93.81 90 VAL A O 1
ATOM 764 N N . ASP A 1 91 ? -1.906 -0.936 16.419 1.00 95.19 91 ASP A N 1
ATOM 765 C CA . ASP A 1 91 ? -3.311 -1.317 16.203 1.00 95.19 91 ASP A CA 1
ATOM 766 C C . ASP A 1 91 ? -3.648 -1.418 14.714 1.00 95.19 91 ASP A C 1
ATOM 768 O O . ASP A 1 91 ? -4.338 -2.344 14.280 1.00 95.19 91 ASP A O 1
ATOM 772 N N . MET A 1 92 ? -3.110 -0.493 13.916 1.00 96.75 92 MET A N 1
ATOM 773 C CA . MET A 1 92 ? -3.264 -0.504 12.466 1.00 96.75 92 MET A CA 1
ATOM 774 C C . MET A 1 92 ? -2.699 -1.783 11.847 1.00 96.75 92 MET A C 1
ATOM 776 O O . MET A 1 92 ? -3.425 -2.461 11.124 1.00 96.75 92 MET A O 1
ATOM 780 N N . PHE A 1 93 ? -1.444 -2.146 12.129 1.00 96.75 93 PHE A N 1
ATOM 781 C CA . PHE A 1 93 ? -0.826 -3.337 11.532 1.00 96.75 93 PHE A CA 1
ATOM 782 C C . PHE A 1 93 ? -1.277 -4.666 12.161 1.00 96.75 93 PHE A C 1
ATOM 784 O O . PHE A 1 93 ? -1.121 -5.714 11.537 1.00 96.75 93 PHE A O 1
ATOM 791 N N . ASN A 1 94 ? -1.903 -4.637 13.341 1.00 94.69 94 ASN A N 1
ATOM 792 C CA . ASN A 1 94 ? -2.648 -5.782 13.876 1.00 94.69 94 ASN A CA 1
ATOM 793 C C . ASN A 1 94 ? -3.991 -5.996 13.158 1.00 94.69 94 ASN A C 1
ATOM 795 O O . ASN A 1 94 ? -4.486 -7.120 13.103 1.00 94.69 94 ASN A O 1
ATOM 799 N N . THR A 1 95 ? -4.581 -4.929 12.610 1.00 95.12 95 THR A N 1
ATOM 800 C CA . THR A 1 95 ? -5.878 -4.975 11.916 1.00 95.12 95 THR A CA 1
ATOM 801 C C . THR A 1 95 ? -5.723 -5.199 10.411 1.00 95.12 95 THR A C 1
ATOM 803 O O . THR A 1 95 ? -6.503 -5.926 9.800 1.00 95.12 95 THR A O 1
ATOM 806 N N . VAL A 1 96 ? -4.720 -4.569 9.799 1.00 96.88 96 VAL A N 1
ATOM 807 C CA . VAL A 1 96 ? -4.507 -4.503 8.350 1.00 96.88 96 VAL A CA 1
ATOM 808 C C . VAL A 1 96 ? -3.121 -5.030 8.011 1.00 96.88 96 VAL A C 1
ATOM 810 O O . VAL A 1 96 ? -2.141 -4.706 8.679 1.00 96.88 96 VAL A O 1
ATOM 813 N N . LYS A 1 97 ? -2.998 -5.802 6.926 1.00 97.88 97 LYS A N 1
ATOM 814 C CA . LYS A 1 97 ? -1.706 -6.375 6.548 1.00 97.88 97 LYS A CA 1
ATOM 815 C C . LYS A 1 97 ? -0.729 -5.293 6.080 1.00 97.88 97 LYS A C 1
ATOM 817 O O . LYS A 1 97 ? -0.882 -4.735 4.997 1.00 97.88 97 LYS A O 1
ATOM 822 N N . GLY A 1 98 ? 0.303 -5.024 6.871 1.00 97.75 98 GLY A N 1
ATOM 823 C CA . GLY A 1 98 ? 1.390 -4.134 6.474 1.00 97.75 98 GLY A CA 1
ATOM 824 C C . GLY A 1 98 ? 2.396 -4.811 5.548 1.00 97.75 98 GLY A C 1
ATOM 825 O O . GLY A 1 98 ? 2.789 -5.955 5.784 1.00 97.75 98 GLY A O 1
ATOM 826 N N . ILE A 1 99 ? 2.827 -4.102 4.508 1.00 97.19 99 ILE A N 1
ATOM 827 C CA . ILE A 1 99 ? 3.850 -4.546 3.557 1.00 97.19 99 ILE A CA 1
ATOM 828 C C . ILE A 1 99 ? 4.857 -3.414 3.367 1.00 97.19 99 ILE A C 1
ATOM 830 O O . ILE A 1 99 ? 4.472 -2.284 3.065 1.00 97.19 99 ILE A O 1
ATOM 834 N N . TYR A 1 100 ? 6.140 -3.722 3.514 1.00 96.25 100 TYR A N 1
ATOM 835 C CA . TYR A 1 100 ? 7.243 -2.830 3.181 1.00 96.25 100 TYR A CA 1
ATOM 836 C C . TYR A 1 100 ? 8.073 -3.470 2.072 1.00 96.25 100 TYR A C 1
ATOM 838 O O . TYR A 1 100 ? 8.547 -4.595 2.218 1.00 96.25 100 TYR A O 1
ATOM 846 N N . PHE A 1 101 ? 8.238 -2.758 0.962 1.00 94.00 101 PHE A N 1
ATOM 847 C CA . PHE A 1 101 ? 9.054 -3.215 -0.154 1.00 94.00 101 PHE A CA 1
ATOM 848 C C . PHE A 1 101 ? 10.470 -2.653 -0.029 1.00 94.00 101 PHE A C 1
ATOM 850 O O . PHE A 1 101 ? 10.668 -1.442 -0.117 1.00 94.00 101 PHE A O 1
ATOM 857 N N . GLU A 1 102 ? 11.442 -3.537 0.171 1.00 91.62 102 GLU A N 1
ATOM 858 C CA . GLU A 1 102 ? 12.856 -3.191 0.315 1.00 91.62 102 GLU A CA 1
ATOM 859 C C . GLU A 1 102 ? 13.550 -3.241 -1.054 1.00 91.62 102 GLU A C 1
ATOM 861 O O . GLU A 1 102 ? 13.481 -4.254 -1.751 1.00 91.62 102 GLU A O 1
ATOM 866 N N . GLU A 1 103 ? 14.215 -2.160 -1.474 1.00 84.00 103 GLU A N 1
ATOM 867 C CA . GLU A 1 103 ? 15.023 -2.190 -2.702 1.00 84.00 103 GLU A CA 1
ATOM 868 C C . GLU A 1 103 ? 16.288 -3.034 -2.489 1.00 84.00 103 GLU A C 1
ATOM 870 O O . GLU A 1 103 ? 16.908 -2.979 -1.423 1.00 84.00 103 GLU A O 1
ATOM 875 N N . VAL A 1 104 ? 16.726 -3.765 -3.521 1.00 82.25 104 VAL A N 1
ATOM 876 C CA . VAL A 1 104 ? 17.988 -4.525 -3.472 1.00 82.25 104 VAL A CA 1
ATOM 877 C C . VAL A 1 104 ? 19.150 -3.625 -3.051 1.00 82.25 104 VAL A C 1
ATOM 879 O O . VAL A 1 104 ? 19.406 -2.591 -3.666 1.00 82.25 104 VAL A O 1
ATOM 882 N N . GLY A 1 105 ? 19.884 -4.054 -2.024 1.00 81.56 105 GLY A N 1
ATOM 883 C CA . GLY A 1 105 ? 21.048 -3.334 -1.504 1.00 81.56 105 GLY A CA 1
ATOM 884 C C . GLY A 1 105 ? 20.709 -2.218 -0.512 1.00 81.56 105 GLY A C 1
ATOM 885 O O . GLY A 1 105 ? 21.624 -1.577 0.000 1.00 81.56 105 GLY A O 1
ATOM 886 N N . SER A 1 106 ? 19.425 -2.001 -0.216 1.00 84.62 106 SER A N 1
ATOM 887 C CA . SER A 1 106 ? 18.970 -1.168 0.899 1.00 84.62 106 SER A CA 1
ATOM 888 C C . SER A 1 106 ? 18.562 -2.039 2.088 1.00 84.62 106 SER A C 1
ATOM 890 O O . SER A 1 106 ? 18.290 -3.224 1.924 1.00 84.62 106 SER A O 1
ATOM 892 N N . MET A 1 107 ? 18.549 -1.455 3.286 1.00 87.62 107 MET A N 1
ATOM 893 C CA . MET A 1 107 ? 17.996 -2.092 4.480 1.00 87.62 107 MET A CA 1
ATOM 894 C C . MET A 1 107 ? 16.786 -1.300 4.954 1.00 87.62 107 MET A C 1
ATOM 896 O O . MET A 1 107 ? 16.830 -0.065 4.997 1.00 87.62 107 MET A O 1
ATOM 900 N N . ALA A 1 108 ? 15.739 -2.009 5.365 1.00 91.88 108 ALA A N 1
ATOM 901 C CA . ALA A 1 108 ? 14.589 -1.414 6.015 1.00 91.88 108 ALA A CA 1
ATOM 902 C C . ALA A 1 108 ? 15.039 -0.586 7.238 1.00 91.88 108 ALA A C 1
ATOM 904 O O . ALA A 1 108 ? 15.866 -1.043 8.038 1.00 91.88 108 ALA A O 1
ATOM 905 N N . PRO A 1 109 ? 14.503 0.635 7.423 1.00 93.81 109 PRO A N 1
ATOM 906 C CA . PRO A 1 109 ? 14.791 1.429 8.608 1.00 93.81 109 PRO A CA 1
ATOM 907 C C . PRO A 1 109 ? 14.442 0.670 9.891 1.00 93.81 109 PRO A C 1
ATOM 909 O O . PRO A 1 109 ? 13.439 -0.041 9.945 1.00 93.81 109 PRO A O 1
ATOM 912 N N . LYS A 1 110 ? 15.220 0.874 10.960 1.00 94.75 110 LYS A N 1
ATOM 913 C CA . LYS A 1 110 ? 15.041 0.154 12.232 1.00 94.75 110 LYS A CA 1
ATOM 914 C C . LYS A 1 110 ? 13.602 0.216 12.761 1.00 94.75 110 LYS A C 1
ATOM 916 O O . LYS A 1 110 ? 13.056 -0.807 13.153 1.00 94.75 110 LYS A O 1
ATOM 921 N N . HIS A 1 111 ? 12.951 1.376 12.713 1.00 94.12 111 HIS A N 1
ATOM 922 C CA . HIS A 1 111 ? 11.570 1.502 13.191 1.00 94.12 111 HIS A CA 1
ATOM 923 C C . HIS A 1 111 ? 10.569 0.709 12.337 1.00 94.12 111 HI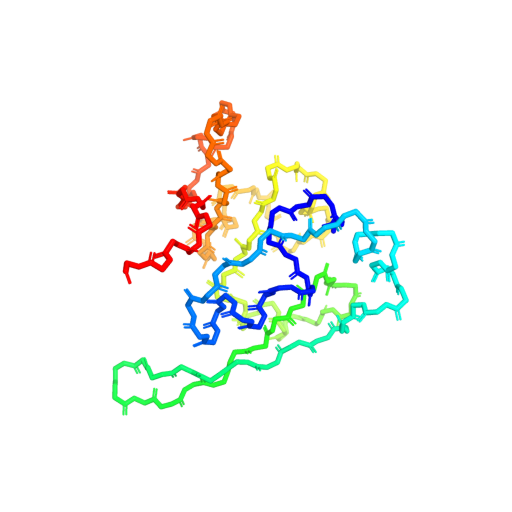S A C 1
ATOM 925 O O . HIS A 1 111 ? 9.571 0.239 12.863 1.00 94.12 111 HIS A O 1
ATOM 931 N N . VAL A 1 112 ? 10.838 0.515 11.040 1.00 94.88 112 VAL A N 1
ATOM 932 C CA . VAL A 1 112 ? 10.011 -0.331 10.164 1.00 94.88 112 VAL A CA 1
ATOM 933 C C . VAL A 1 112 ? 10.155 -1.799 10.551 1.00 94.88 112 VAL A C 1
ATOM 935 O O . VAL A 1 112 ? 9.162 -2.516 10.558 1.00 94.88 112 VAL A O 1
ATOM 938 N N . THR A 1 113 ? 11.359 -2.237 10.937 1.00 93.69 113 THR A N 1
ATOM 939 C CA . THR A 1 113 ? 11.581 -3.611 11.430 1.00 93.69 113 THR A CA 1
ATOM 940 C C . THR A 1 113 ? 10.880 -3.901 12.760 1.00 93.69 113 THR A C 1
ATOM 942 O O . THR A 1 113 ? 10.659 -5.059 13.096 1.00 93.69 113 THR A O 1
ATOM 945 N N . GLU A 1 114 ? 10.514 -2.857 13.508 1.00 94.50 114 GLU A N 1
ATOM 946 C CA . GLU A 1 114 ? 9.751 -2.955 14.757 1.00 94.50 114 GLU A CA 1
ATOM 947 C C . GLU A 1 114 ? 8.231 -2.941 14.514 1.00 94.50 114 GLU A C 1
ATOM 949 O O . GLU A 1 114 ? 7.455 -3.298 15.401 1.00 94.50 114 GLU A O 1
ATOM 954 N N . TRP A 1 115 ? 7.779 -2.541 13.321 1.00 95.31 115 TRP A N 1
ATOM 955 C CA . TRP A 1 115 ? 6.370 -2.617 12.947 1.00 95.31 115 TRP A CA 1
ATOM 956 C C . TRP A 1 115 ? 5.987 -4.046 12.551 1.00 95.31 115 TRP A C 1
ATOM 958 O O . TRP A 1 115 ? 6.789 -4.789 11.988 1.00 95.31 115 TRP A O 1
ATOM 968 N N . ALA A 1 116 ? 4.722 -4.418 12.768 1.00 94.94 116 ALA A N 1
ATOM 969 C CA . ALA A 1 116 ? 4.163 -5.703 12.338 1.00 94.94 116 ALA A CA 1
ATOM 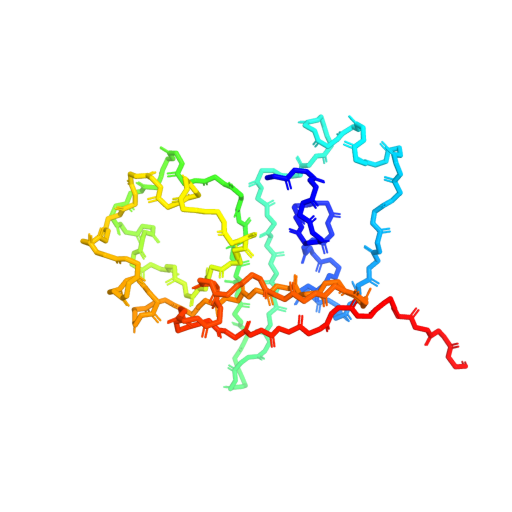970 C C . ALA A 1 116 ? 3.902 -5.748 10.813 1.00 94.94 116 ALA A C 1
ATOM 972 O O . ALA A 1 116 ? 2.796 -6.032 10.351 1.00 94.94 116 ALA A O 1
ATOM 973 N N . VAL A 1 117 ? 4.925 -5.437 10.014 1.00 96.81 117 VAL A N 1
ATOM 974 C CA . VAL A 1 117 ? 4.883 -5.419 8.548 1.00 96.81 117 VAL A CA 1
ATOM 975 C C . VAL A 1 117 ? 5.655 -6.596 7.963 1.00 96.81 117 VAL A C 1
ATOM 977 O O . VAL A 1 117 ? 6.658 -7.048 8.508 1.00 96.81 117 VAL A O 1
ATOM 980 N N . ASN A 1 118 ? 5.215 -7.075 6.803 1.00 96.38 118 ASN A N 1
ATOM 981 C CA . ASN A 1 118 ? 6.007 -7.996 5.999 1.00 96.38 118 ASN A CA 1
ATOM 982 C C . ASN A 1 118 ? 7.023 -7.199 5.177 1.00 96.38 118 ASN A C 1
ATOM 984 O O . ASN A 1 118 ? 6.628 -6.427 4.302 1.00 96.38 118 ASN A O 1
ATOM 988 N N . ILE A 1 119 ? 8.312 -7.419 5.425 1.00 95.00 119 ILE A N 1
ATOM 989 C CA . ILE A 1 119 ? 9.393 -6.869 4.602 1.00 95.00 119 ILE A CA 1
ATOM 990 C C . ILE A 1 119 ? 9.615 -7.813 3.420 1.00 95.00 119 ILE A C 1
ATOM 992 O O . ILE A 1 119 ? 9.911 -8.993 3.613 1.00 95.00 119 ILE A O 1
ATOM 996 N N . LEU A 1 120 ? 9.429 -7.304 2.204 1.00 92.69 120 LEU A N 1
ATOM 997 C CA . LEU A 1 120 ? 9.576 -8.058 0.963 1.00 92.69 120 LEU A CA 1
ATOM 998 C C . LEU A 1 120 ? 10.694 -7.439 0.113 1.00 92.69 120 LEU A C 1
ATOM 1000 O O . LEU A 1 120 ? 10.574 -6.272 -0.269 1.00 92.69 120 LEU A O 1
ATOM 1004 N N . PRO A 1 121 ? 11.761 -8.189 -0.210 1.00 89.31 121 PRO A N 1
ATOM 1005 C CA . PRO A 1 121 ? 12.809 -7.697 -1.091 1.00 89.31 121 PRO A CA 1
ATOM 1006 C C . PRO A 1 121 ? 12.287 -7.596 -2.528 1.00 89.31 121 PRO A C 1
ATOM 1008 O O . PRO A 1 121 ? 11.689 -8.534 -3.057 1.00 89.31 121 PRO A O 1
ATOM 1011 N N . MET A 1 122 ? 12.543 -6.463 -3.173 1.00 84.69 122 MET A N 1
ATOM 1012 C CA . MET A 1 122 ? 12.140 -6.187 -4.548 1.00 84.69 122 MET A CA 1
ATOM 1013 C C . MET A 1 122 ? 13.337 -6.267 -5.479 1.00 84.69 122 MET A C 1
ATOM 1015 O O . MET A 1 122 ? 14.094 -5.306 -5.608 1.00 84.69 122 MET A O 1
ATOM 1019 N N . ALA A 1 123 ? 13.483 -7.399 -6.165 1.00 73.94 123 ALA A N 1
ATOM 1020 C CA . ALA A 1 123 ? 14.440 -7.559 -7.252 1.00 73.94 123 ALA A CA 1
ATOM 1021 C C . ALA A 1 123 ? 13.758 -7.298 -8.608 1.00 73.94 123 ALA A C 1
ATOM 1023 O O . ALA A 1 123 ? 12.640 -7.775 -8.820 1.00 73.94 123 ALA A O 1
ATOM 1024 N N . PRO A 1 124 ? 14.394 -6.560 -9.540 1.00 67.44 124 PRO A N 1
ATOM 1025 C CA . PRO A 1 124 ? 13.924 -6.486 -10.919 1.00 67.44 124 PRO A CA 1
ATOM 1026 C C . PRO A 1 124 ? 13.806 -7.891 -11.511 1.00 67.44 124 PRO A C 1
ATOM 1028 O O . PRO A 1 124 ? 14.695 -8.720 -11.305 1.00 67.44 124 PRO A O 1
ATOM 1031 N N . TYR A 1 125 ? 12.731 -8.152 -12.253 1.00 64.38 125 TYR A N 1
ATOM 1032 C CA . TYR A 1 125 ? 12.569 -9.423 -12.954 1.00 64.38 125 TYR A CA 1
ATOM 1033 C C . TYR A 1 125 ? 13.732 -9.624 -13.943 1.00 64.38 125 TYR A C 1
ATOM 1035 O O . TYR A 1 125 ? 13.907 -8.830 -14.868 1.00 64.38 125 TYR A O 1
ATOM 1043 N N . GLN A 1 126 ? 14.550 -10.659 -13.732 1.00 57.19 126 GLN A N 1
ATOM 1044 C CA . GLN A 1 126 ? 15.602 -11.067 -14.663 1.00 57.19 126 GLN A CA 1
ATOM 1045 C C . GLN A 1 126 ? 15.033 -12.150 -15.584 1.00 57.19 126 GLN A C 1
ATOM 1047 O O . GLN A 1 126 ? 14.615 -13.203 -15.105 1.00 57.19 126 GLN A O 1
ATOM 1052 N N . LEU A 1 127 ? 15.005 -11.892 -16.895 1.00 50.03 127 LEU A N 1
ATOM 1053 C CA . LEU A 1 127 ? 14.757 -12.937 -17.890 1.00 50.03 127 LEU A CA 1
ATOM 1054 C C . LEU A 1 127 ? 15.904 -13.957 -17.802 1.00 50.03 127 LEU A C 1
ATOM 1056 O O . LEU A 1 127 ? 17.068 -13.566 -17.911 1.00 50.03 127 LEU A O 1
ATOM 1060 N N . GLN A 1 128 ? 15.565 -15.225 -17.553 1.00 38.22 128 GLN A N 1
ATOM 1061 C CA . GLN A 1 128 ? 16.475 -16.359 -17.746 1.00 38.22 128 GLN A CA 1
ATOM 1062 C C . GLN A 1 128 ? 16.603 -16.695 -19.230 1.00 38.22 128 GLN A C 1
ATOM 1064 O O . GLN A 1 128 ? 15.581 -16.575 -19.945 1.00 38.22 128 GLN A O 1
#

InterPro domains:
  IPR007852 Cdc73/Parafibromin [PTHR12466] (4-120)
  IPR031336 Cell division control protein 73, C-terminal [PF05179] (3-122)
  IPR038103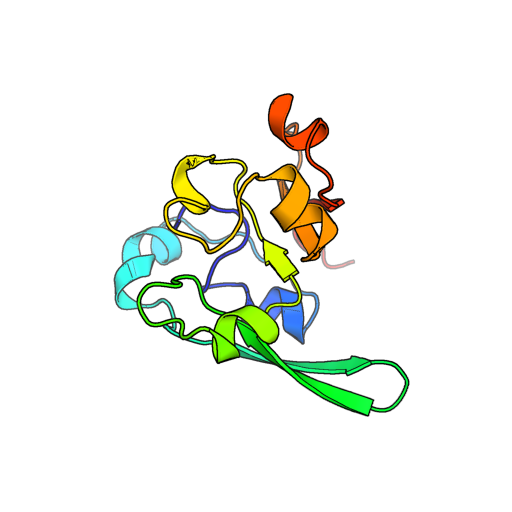 Cell division control protein 73, C-terminal domain superfamily [G3DSA:3.40.50.11990] (1-126)

Secondary structure (DSSP, 8-state):
-TTSSS-TTTHHIIIII----PPPHHHHHTHHHHS-S-EEEEEEETTEEEEEEE-S--TT--HHHHHT--EEEE-S-GGGGTT-S-SSHHHHHHHSEEEEEEETT----HHHHHSSEEEEEEPPPPP-

Radius of gyration: 15.13 Å; chains: 1; bounding box: 38×34×36 Å

Organism: NCBI:txid141414

Foldseek 3Di:
DLPAQDDQVCVACCVAVVARDGDDPVCSVCVVVPGDQWDWHWDQDPNDIDIDIDGQDCPPPDPVNLLPAAEDEDCLDPCSCPPPPAPDLQRVCVRHAAEYEAEPPGDDPPVVVVGNYHYHYDDHDDDD